Protein AF-A0A349M8T9-F1 (afdb_monomer)

Nearest PDB structures (foldseek):
  6thq-assembly1_A  TM=9.784E-01  e=5.262E-07  Thermoproteus uzoniensis 768-20
  1wrv-assembly1_C  TM=9.870E-01  e=1.024E-06  Thermus thermophilus
  2ej2-assembly1_A  TM=9.877E-01  e=1.337E-06  Thermus thermophilus HB8
  2ej2-assembly1_D  TM=9.225E-01  e=1.024E-06  Thermus thermophilus HB8
  2ej0-assembly1_B  TM=8.907E-01  e=9.580E-07  Thermus thermophilus HB8

Structure (mmCIF, N/CA/C/O backbone):
data_AF-A0A349M8T9-F1
#
_entry.id   AF-A0A349M8T9-F1
#
loop_
_atom_site.group_PDB
_atom_site.id
_atom_site.type_symbol
_atom_site.label_atom_id
_atom_site.label_alt_id
_atom_site.label_comp_id
_atom_site.label_asym_id
_atom_site.label_entity_id
_atom_site.label_seq_id
_atom_site.pdbx_PDB_ins_code
_atom_site.Cartn_x
_atom_site.Cartn_y
_atom_site.Cartn_z
_atom_site.occupancy
_atom_site.B_iso_or_equiv
_atom_site.auth_seq_id
_atom_site.auth_comp_id
_atom_site.auth_asym_id
_atom_site.auth_atom_id
_atom_site.pdbx_PDB_model_num
ATOM 1 N N . HIS A 1 1 ? 15.832 -0.745 -21.831 1.00 79.88 1 HIS A N 1
ATOM 2 C CA . HIS A 1 1 ? 17.139 -0.059 -21.722 1.00 79.88 1 HIS A CA 1
ATOM 3 C C . HIS A 1 1 ? 18.350 -0.991 -21.879 1.00 79.88 1 HIS A C 1
ATOM 5 O O . HIS A 1 1 ? 19.428 -0.609 -21.455 1.00 79.88 1 HIS A O 1
ATOM 11 N N . GLY A 1 2 ? 18.221 -2.181 -22.492 1.00 92.06 2 GLY A N 1
ATOM 12 C CA . GLY A 1 2 ? 19.364 -3.104 -22.623 1.00 92.06 2 GLY A CA 1
ATOM 13 C C . GLY A 1 2 ? 19.954 -3.552 -21.279 1.00 92.06 2 GLY A C 1
ATOM 14 O O . GLY A 1 2 ? 21.154 -3.778 -21.189 1.00 92.06 2 GLY A O 1
ATOM 15 N N . LEU A 1 3 ? 19.122 -3.607 -20.236 1.00 91.56 3 LEU A N 1
ATOM 16 C CA . LEU A 1 3 ? 19.518 -4.076 -18.912 1.00 91.56 3 LEU A CA 1
ATOM 17 C C . LEU A 1 3 ? 19.448 -5.603 -18.894 1.00 91.56 3 LEU A C 1
ATOM 19 O O . LEU A 1 3 ? 18.561 -6.169 -19.529 1.00 91.56 3 LEU A O 1
ATOM 2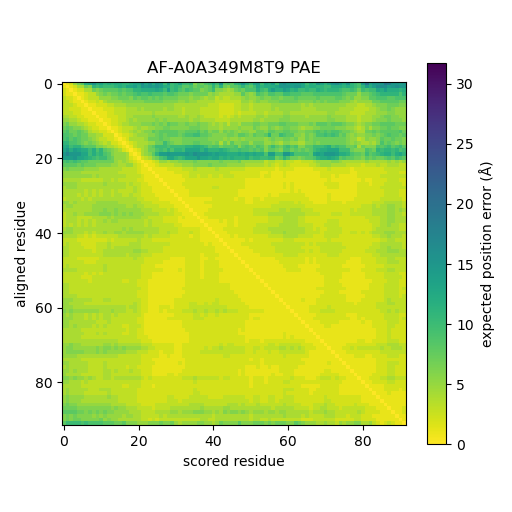3 N N . GLN A 1 4 ? 20.371 -6.234 -18.174 1.00 94.12 4 GLN A N 1
ATOM 24 C CA . GLN A 1 4 ? 20.281 -7.654 -17.845 1.00 94.12 4 GLN A CA 1
ATOM 25 C C . GLN A 1 4 ? 19.288 -7.841 -16.695 1.00 94.12 4 GLN A C 1
ATOM 27 O O . GLN A 1 4 ? 19.290 -7.055 -15.745 1.00 94.12 4 GLN A O 1
ATOM 32 N N . ASP A 1 5 ? 18.442 -8.858 -16.801 1.00 93.12 5 ASP A N 1
ATOM 33 C CA . ASP A 1 5 ? 17.558 -9.334 -15.746 1.00 93.12 5 ASP A CA 1
ATOM 34 C C . ASP A 1 5 ? 18.033 -10.690 -15.207 1.00 93.12 5 ASP A C 1
ATOM 36 O O . ASP A 1 5 ? 18.701 -11.451 -15.902 1.00 93.12 5 ASP A O 1
ATOM 40 N N . ASP A 1 6 ? 17.687 -10.965 -13.952 1.00 95.94 6 ASP A N 1
ATOM 41 C CA . ASP A 1 6 ? 17.965 -12.214 -13.243 1.00 95.94 6 ASP A CA 1
ATOM 42 C C . ASP A 1 6 ? 16.771 -12.554 -12.337 1.00 95.94 6 ASP A C 1
ATOM 44 O O . ASP A 1 6 ? 15.931 -11.698 -12.036 1.00 95.94 6 ASP A O 1
ATOM 48 N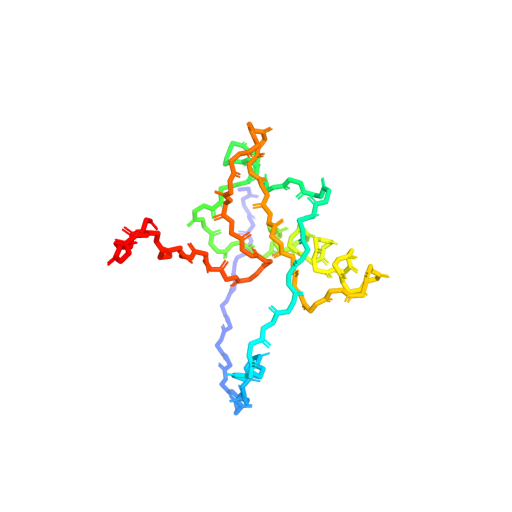 N . PHE A 1 7 ? 16.692 -13.806 -11.879 1.00 96.19 7 PHE A N 1
ATOM 49 C CA . PHE A 1 7 ? 15.569 -14.313 -11.089 1.00 96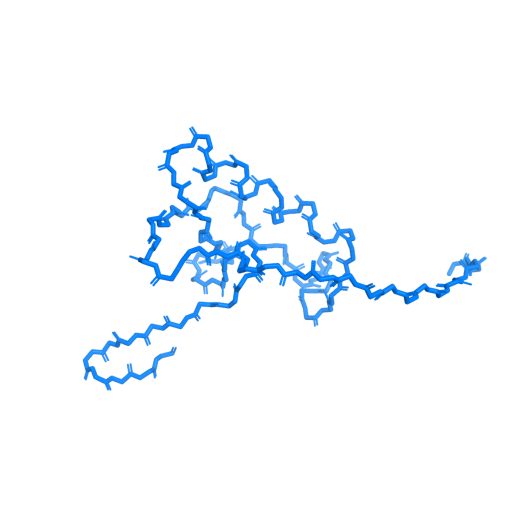.19 7 PHE A CA 1
ATOM 50 C C . PHE A 1 7 ? 16.029 -15.048 -9.825 1.00 96.19 7 PHE A C 1
ATOM 52 O O . PHE A 1 7 ? 16.930 -15.884 -9.868 1.00 96.19 7 PHE A O 1
ATOM 59 N N . LEU A 1 8 ? 15.367 -14.762 -8.700 1.00 97.00 8 LEU A N 1
ATOM 60 C CA . LEU A 1 8 ? 15.620 -15.380 -7.400 1.00 97.00 8 LEU A CA 1
ATOM 61 C C . LEU A 1 8 ? 14.308 -15.898 -6.799 1.00 97.00 8 LEU A C 1
ATOM 63 O O . LEU A 1 8 ? 13.321 -15.167 -6.738 1.00 97.00 8 LEU A O 1
ATOM 67 N N . ILE A 1 9 ? 14.327 -17.132 -6.290 1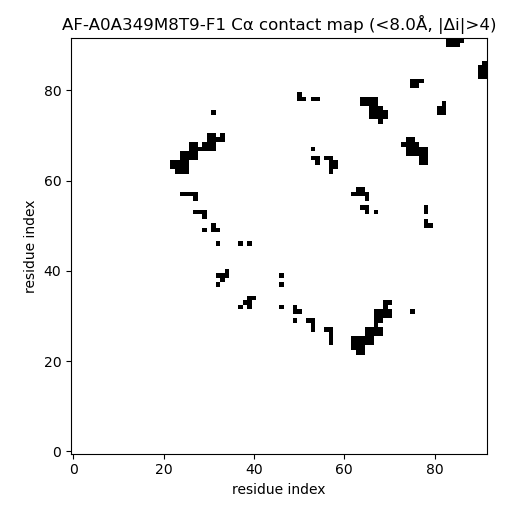.00 97.62 9 ILE A N 1
ATOM 68 C CA . ILE A 1 9 ? 13.286 -17.681 -5.411 1.00 97.62 9 ILE A CA 1
ATOM 69 C C . ILE A 1 9 ? 13.947 -18.088 -4.101 1.00 97.62 9 ILE A C 1
ATOM 71 O O . ILE A 1 9 ? 14.934 -18.823 -4.104 1.00 97.62 9 ILE A O 1
ATOM 75 N N . THR A 1 10 ? 13.363 -17.663 -2.986 1.00 97.06 10 THR A N 1
ATOM 76 C CA . THR A 1 10 ? 13.712 -18.136 -1.645 1.00 97.06 10 THR A CA 1
ATOM 77 C C . THR A 1 10 ? 12.455 -18.621 -0.927 1.00 97.06 10 THR A C 1
ATOM 79 O O . THR A 1 10 ? 11.333 -18.289 -1.310 1.00 97.06 10 THR A O 1
ATOM 82 N N . SER A 1 11 ? 12.636 -19.450 0.097 1.00 97.38 11 SER A N 1
ATOM 83 C CA . SER A 1 11 ? 11.555 -19.913 0.963 1.00 97.38 11 SER A CA 1
ATOM 84 C C . SER A 1 11 ? 12.075 -19.975 2.387 1.00 97.38 11 SER A C 1
ATOM 86 O O . SER A 1 11 ? 13.033 -20.695 2.663 1.00 97.38 11 SER A O 1
ATOM 88 N N . GLU A 1 12 ? 11.421 -19.255 3.289 1.00 95.56 12 GLU A N 1
ATOM 89 C CA . GLU A 1 12 ? 11.779 -19.182 4.703 1.00 95.56 12 GLU A CA 1
ATOM 90 C C . GLU A 1 12 ? 10.508 -19.281 5.555 1.00 95.56 12 GLU A C 1
ATOM 92 O O . GLU A 1 12 ? 9.441 -18.849 5.108 1.00 95.56 12 GLU A O 1
ATOM 97 N N . PRO A 1 13 ? 10.572 -19.850 6.770 1.00 95.38 13 PRO A N 1
ATOM 98 C CA . PRO A 1 13 ? 9.462 -19.766 7.709 1.00 95.38 13 PRO A CA 1
ATOM 99 C C . PRO A 1 13 ? 9.183 -18.302 8.069 1.00 95.38 13 PRO A C 1
ATOM 101 O O . PRO A 1 13 ? 10.053 -17.617 8.604 1.00 95.38 13 PRO A O 1
ATOM 104 N N . VAL A 1 14 ? 7.962 -17.834 7.811 1.00 90.31 14 VAL A N 1
ATOM 105 C CA . VAL A 1 14 ? 7.509 -16.482 8.168 1.00 90.31 14 VAL A CA 1
ATOM 106 C C . VAL A 1 14 ? 6.400 -16.603 9.210 1.00 90.31 14 VAL A C 1
ATOM 108 O O . VAL A 1 14 ? 5.470 -17.392 9.045 1.00 90.31 14 VAL A O 1
ATOM 111 N N . GLY A 1 15 ? 6.535 -15.861 10.311 1.00 88.38 15 GLY A N 1
ATOM 112 C CA . GLY A 1 15 ? 5.507 -15.762 11.347 1.00 88.38 15 GLY A CA 1
ATOM 113 C C . GLY A 1 15 ? 4.355 -14.845 10.937 1.00 88.38 15 GLY A C 1
ATOM 114 O O . GLY A 1 15 ? 4.206 -14.478 9.773 1.00 88.38 15 GLY A O 1
ATOM 115 N N . ASN A 1 16 ? 3.546 -14.430 11.908 1.00 85.62 16 ASN A N 1
ATOM 116 C CA . ASN A 1 16 ? 2.522 -13.422 11.649 1.00 85.62 16 ASN A CA 1
ATOM 117 C C . ASN A 1 16 ? 3.184 -12.094 11.264 1.00 85.62 16 ASN A C 1
ATOM 119 O O . ASN A 1 16 ? 4.075 -11.619 11.966 1.00 85.62 16 ASN A O 1
ATOM 123 N N . TYR A 1 17 ? 2.733 -11.503 10.155 1.00 79.19 17 TYR A N 1
ATOM 124 C CA . TYR A 1 17 ? 3.216 -10.200 9.691 1.00 79.19 17 TYR A CA 1
ATOM 125 C C . TYR A 1 17 ? 2.857 -9.075 10.673 1.00 79.19 17 TYR A C 1
ATOM 127 O O . TYR A 1 17 ? 3.664 -8.189 10.938 1.00 79.19 17 TYR A O 1
ATOM 135 N N . ILE A 1 18 ? 1.656 -9.166 11.244 1.00 78.12 18 ILE A N 1
ATOM 136 C CA . ILE A 1 18 ? 1.083 -8.266 12.245 1.00 78.12 18 ILE A CA 1
ATOM 137 C C . ILE A 1 18 ? 0.327 -9.098 13.284 1.00 78.12 18 ILE A C 1
ATOM 139 O O . ILE A 1 18 ? -0.152 -10.194 12.976 1.00 78.12 18 ILE A O 1
ATOM 143 N N . ASP A 1 19 ? 0.234 -8.596 14.515 1.00 79.75 19 ASP A N 1
ATOM 144 C CA . ASP A 1 19 ? -0.590 -9.234 15.543 1.00 79.75 19 ASP A CA 1
ATOM 145 C C . ASP A 1 19 ? -2.084 -9.089 15.197 1.00 79.75 19 ASP A C 1
ATOM 147 O O . ASP A 1 19 ? -2.526 -8.088 14.636 1.00 79.75 19 ASP A O 1
ATOM 151 N N . THR A 1 20 ? -2.887 -10.101 15.517 1.00 79.25 20 THR A N 1
ATOM 152 C CA . THR A 1 20 ? -4.314 -10.173 15.149 1.00 79.25 20 THR A CA 1
ATOM 153 C C . THR A 1 20 ? -5.228 -9.481 16.163 1.00 79.25 20 THR A C 1
ATOM 155 O O . THR A 1 20 ? -6.443 -9.667 16.142 1.00 79.25 20 THR A O 1
ATOM 158 N N . THR A 1 21 ? -4.653 -8.709 17.082 1.00 86.19 21 THR A N 1
ATOM 159 C CA . THR A 1 21 ? -5.343 -8.045 18.197 1.00 86.19 21 THR A CA 1
ATOM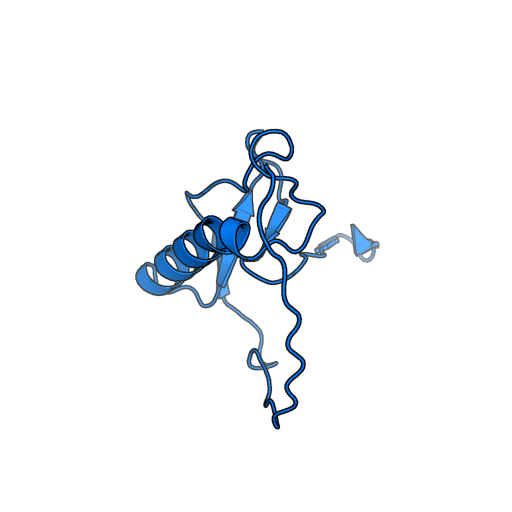 160 C C . THR A 1 21 ? -5.925 -6.673 17.827 1.00 86.19 21 THR A C 1
ATOM 162 O O . THR A 1 21 ? -6.528 -6.012 18.672 1.00 86.19 21 THR A O 1
ATOM 165 N N . GLY A 1 22 ? -5.840 -6.291 16.548 1.00 89.56 22 GLY A N 1
ATOM 166 C CA . GLY A 1 22 ? -6.224 -4.974 16.040 1.00 89.56 22 GLY A CA 1
ATOM 167 C C . GLY A 1 22 ? -5.035 -4.014 16.013 1.00 89.56 22 GLY A C 1
ATOM 168 O O . GLY A 1 22 ? -4.022 -4.252 16.661 1.00 89.56 22 GLY A O 1
ATOM 169 N N . MET A 1 23 ? -5.145 -2.940 15.229 1.00 91.31 23 MET A N 1
ATOM 170 C CA . MET A 1 23 ? -4.060 -1.976 15.022 1.00 91.31 23 MET A CA 1
ATOM 171 C C . MET A 1 23 ? -4.583 -0.546 15.107 1.00 91.31 23 MET A C 1
ATOM 173 O O . MET A 1 23 ? -5.693 -0.248 14.657 1.00 91.31 23 MET A O 1
ATOM 177 N N . HIS A 1 24 ? -3.768 0.348 15.656 1.00 95.06 24 HIS A N 1
ATOM 178 C CA . HIS A 1 24 ? -4.017 1.778 15.653 1.00 95.06 24 HIS A CA 1
ATOM 179 C C . HIS A 1 24 ? -3.321 2.418 14.448 1.00 95.06 24 HIS A C 1
ATOM 181 O O . HIS A 1 24 ? -2.102 2.586 14.437 1.00 95.06 24 HIS A O 1
ATOM 187 N N . CYS A 1 25 ? -4.092 2.774 13.421 1.00 96.94 25 CYS A N 1
ATOM 188 C CA . CYS A 1 25 ? -3.546 3.315 12.176 1.00 96.94 25 CYS A CA 1
ATOM 189 C C . CYS A 1 25 ? -3.615 4.848 12.125 1.00 96.94 25 CYS A C 1
ATOM 191 O O . CYS A 1 25 ? -4.605 5.448 12.547 1.00 96.94 25 CYS A O 1
ATOM 193 N N . GLY A 1 26 ? -2.584 5.478 11.559 1.00 98.12 26 GLY A N 1
ATOM 194 C CA . GLY A 1 26 ? -2.508 6.926 11.346 1.00 98.12 26 GLY A CA 1
ATOM 195 C C . GLY A 1 26 ? -2.557 7.286 9.864 1.00 98.12 26 GLY A C 1
ATOM 196 O O . GLY A 1 26 ? -1.93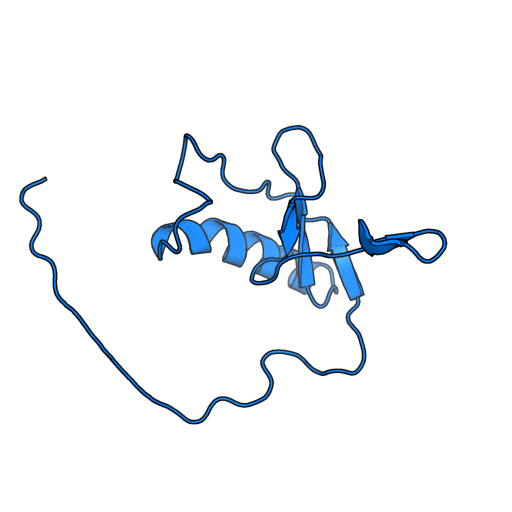8 6.618 9.041 1.00 98.12 26 GLY A O 1
ATOM 197 N N . VAL A 1 27 ? -3.269 8.356 9.498 1.00 98.56 27 VAL A N 1
ATOM 198 C CA . VAL A 1 27 ? -3.254 8.864 8.116 1.00 98.56 27 VAL A CA 1
ATOM 199 C C . VAL A 1 27 ? -1.904 9.529 7.843 1.00 98.56 27 VAL A C 1
ATOM 201 O O . VAL A 1 27 ? -1.551 10.506 8.502 1.00 98.56 27 VAL A O 1
ATOM 204 N N . SER A 1 28 ? -1.155 8.994 6.881 1.00 98.50 28 SER A N 1
ATOM 205 C CA . SER A 1 28 ? 0.186 9.474 6.535 1.00 98.50 28 SER A CA 1
ATOM 206 C C . SER A 1 28 ? 0.140 10.797 5.764 1.00 98.50 28 SER A C 1
ATOM 208 O O . SER A 1 28 ? -0.786 11.055 4.988 1.00 98.50 28 SER A O 1
ATOM 210 N N . SER A 1 29 ? 1.168 11.634 5.938 1.00 98.19 29 SER A N 1
ATOM 211 C CA . SER A 1 29 ? 1.384 12.810 5.087 1.00 98.19 29 SER A CA 1
ATOM 212 C C . SER A 1 29 ? 1.923 12.435 3.701 1.00 98.19 29 SER A C 1
ATOM 214 O O . SER A 1 29 ? 1.742 13.190 2.738 1.00 98.19 29 SER A O 1
ATOM 216 N N . TRP A 1 30 ? 2.524 11.248 3.568 1.00 98.38 30 TRP A N 1
ATOM 217 C CA . TRP A 1 30 ? 2.948 10.693 2.290 1.00 98.38 30 TRP A CA 1
ATOM 218 C C . TRP A 1 30 ? 1.735 10.243 1.481 1.00 98.38 30 TRP A C 1
ATOM 220 O O . TRP A 1 30 ? 0.945 9.392 1.894 1.00 98.38 30 TRP A O 1
ATOM 230 N N . ARG A 1 31 ? 1.605 10.796 0.276 1.00 98.06 31 ARG A N 1
ATOM 231 C CA . ARG A 1 31 ? 0.608 10.336 -0.690 1.00 98.06 31 ARG A CA 1
ATOM 232 C C . ARG A 1 31 ? 1.071 9.052 -1.352 1.00 98.06 31 ARG A C 1
ATOM 234 O O . ARG A 1 31 ? 2.271 8.839 -1.548 1.00 98.06 31 ARG A O 1
ATOM 241 N N . ARG A 1 32 ? 0.100 8.226 -1.731 1.00 97.69 32 ARG A N 1
ATOM 242 C CA . ARG A 1 32 ? 0.327 7.070 -2.587 1.00 97.69 32 ARG A CA 1
ATOM 243 C C . ARG A 1 32 ? 0.953 7.526 -3.901 1.00 97.69 32 ARG A C 1
ATOM 245 O O . ARG A 1 32 ? 0.467 8.485 -4.499 1.00 97.69 32 ARG A O 1
ATOM 252 N N . VAL A 1 33 ? 2.012 6.841 -4.343 1.00 96.81 33 VAL A N 1
ATOM 253 C CA . VAL A 1 33 ? 2.622 7.129 -5.644 1.00 96.81 33 VAL A CA 1
ATOM 254 C C . VAL A 1 33 ? 1.577 7.022 -6.752 1.00 96.81 33 VAL A C 1
ATOM 256 O O . VAL A 1 33 ? 0.840 6.037 -6.832 1.00 96.81 33 VAL A O 1
ATOM 259 N N . ASP A 1 34 ? 1.513 8.079 -7.558 1.00 95.31 34 ASP A N 1
ATOM 260 C CA . ASP A 1 34 ? 0.629 8.191 -8.710 1.00 95.31 34 ASP A CA 1
ATOM 261 C C . ASP A 1 34 ? 0.998 7.153 -9.780 1.00 95.31 34 ASP A C 1
ATOM 263 O O . ASP A 1 34 ? 2.181 6.903 -10.028 1.00 95.31 34 ASP A O 1
ATOM 267 N N . ASP A 1 35 ? -0.006 6.563 -10.431 1.00 94.00 35 ASP A N 1
ATOM 268 C CA . ASP A 1 35 ? 0.198 5.465 -11.384 1.00 94.00 35 ASP A CA 1
ATOM 269 C C . ASP A 1 35 ? 1.005 5.894 -12.624 1.00 94.00 35 ASP A C 1
ATOM 271 O O . ASP A 1 35 ? 1.737 5.077 -13.184 1.00 94.00 35 ASP A O 1
ATOM 275 N N . ASN A 1 36 ? 0.949 7.177 -13.015 1.00 95.31 36 ASN A N 1
ATOM 276 C CA . ASN A 1 36 ? 1.772 7.716 -14.103 1.00 95.31 36 ASN A CA 1
ATOM 277 C C . ASN A 1 36 ? 3.206 8.058 -13.664 1.00 95.31 36 ASN A C 1
ATOM 279 O O . ASN A 1 36 ? 4.065 8.258 -14.522 1.00 95.31 36 ASN A O 1
ATOM 283 N N . ALA A 1 37 ? 3.485 8.131 -12.357 1.00 96.00 37 ALA A N 1
ATOM 284 C CA . ALA A 1 37 ? 4.842 8.286 -11.838 1.00 96.00 37 ALA A CA 1
ATOM 285 C C . ALA A 1 37 ? 5.544 6.924 -11.728 1.00 96.00 37 ALA A C 1
ATOM 287 O O . ALA A 1 37 ? 6.636 6.737 -12.264 1.00 96.00 37 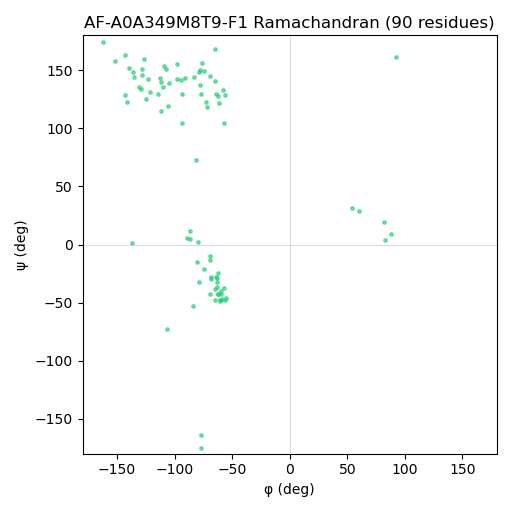ALA A O 1
ATOM 288 N N . ILE A 1 38 ? 4.906 5.965 -11.051 1.00 96.31 38 ILE A N 1
ATOM 289 C CA . ILE A 1 38 ? 5.321 4.559 -10.985 1.00 96.31 38 ILE A CA 1
ATOM 290 C C . ILE A 1 38 ? 4.039 3.712 -10.976 1.00 96.31 38 ILE A C 1
ATOM 292 O O . ILE A 1 38 ? 3.199 3.955 -10.110 1.00 96.31 38 ILE A O 1
ATOM 296 N N . PRO A 1 39 ? 3.890 2.696 -11.853 1.00 95.38 39 PRO A N 1
ATOM 297 C CA . PRO A 1 39 ? 2.667 1.899 -11.932 1.00 95.38 39 PRO A CA 1
ATOM 298 C C . PRO A 1 39 ? 2.306 1.250 -10.592 1.00 95.38 39 PRO A C 1
ATOM 300 O O . PRO A 1 39 ? 2.898 0.252 -10.178 1.00 95.38 39 PRO A O 1
ATOM 303 N N . ALA A 1 40 ? 1.295 1.805 -9.929 1.00 92.94 40 ALA A N 1
ATOM 304 C CA . ALA A 1 40 ? 0.823 1.420 -8.607 1.00 92.94 40 ALA A CA 1
ATOM 305 C C . ALA A 1 40 ? 0.294 -0.014 -8.582 1.00 92.94 40 ALA A C 1
ATOM 307 O O . ALA A 1 40 ? 0.421 -0.713 -7.580 1.00 92.94 40 ALA A O 1
ATOM 308 N N . ARG A 1 41 ? -0.275 -0.428 -9.716 1.00 93.81 41 ARG A N 1
ATOM 309 C CA . ARG A 1 41 ? -0.825 -1.758 -9.987 1.00 93.81 41 ARG A CA 1
ATOM 310 C C . ARG A 1 41 ? 0.226 -2.868 -10.100 1.00 93.81 41 ARG A C 1
ATOM 312 O O . ARG A 1 41 ? -0.139 -4.039 -10.137 1.00 93.81 41 ARG A O 1
ATOM 319 N N . ALA A 1 42 ? 1.509 -2.521 -10.217 1.00 96.00 42 ALA A N 1
ATOM 320 C CA . ALA A 1 42 ? 2.599 -3.480 -10.323 1.00 96.00 42 ALA A CA 1
ATOM 321 C C . ALA A 1 42 ? 3.363 -3.567 -8.997 1.00 96.00 42 ALA A C 1
ATOM 323 O O . ALA A 1 42 ? 3.666 -2.557 -8.364 1.00 96.00 42 ALA A O 1
ATOM 324 N N . LYS A 1 43 ? 3.734 -4.784 -8.587 1.00 96.31 43 LYS A N 1
ATOM 325 C CA . LYS A 1 43 ? 4.508 -5.008 -7.358 1.00 96.31 43 LYS A CA 1
ATOM 326 C C . LYS A 1 43 ? 6.001 -4.757 -7.610 1.00 96.31 43 LYS A C 1
ATOM 328 O O . LYS A 1 43 ? 6.793 -5.686 -7.724 1.00 96.31 43 LYS A O 1
ATOM 333 N N . ILE A 1 44 ? 6.363 -3.483 -7.762 1.00 95.62 44 ILE A N 1
ATOM 334 C CA . ILE A 1 44 ? 7.714 -3.024 -8.114 1.00 95.62 44 ILE A CA 1
ATOM 335 C C . ILE A 1 44 ? 8.500 -2.704 -6.841 1.00 95.62 44 ILE A C 1
ATOM 337 O O . ILE A 1 44 ? 8.050 -1.913 -6.019 1.00 95.62 44 ILE A O 1
ATOM 341 N N . THR A 1 45 ? 9.712 -3.244 -6.703 1.00 95.69 45 THR A N 1
ATOM 342 C CA . THR A 1 45 ? 10.579 -3.027 -5.528 1.00 95.69 45 THR A CA 1
ATOM 343 C C . THR A 1 45 ? 10.838 -1.547 -5.241 1.00 95.69 45 THR A C 1
ATOM 345 O O . THR A 1 45 ? 10.674 -1.102 -4.111 1.00 95.69 45 THR A O 1
ATOM 348 N N . GLY A 1 46 ? 11.165 -0.756 -6.266 1.00 95.81 46 GLY A N 1
ATOM 349 C CA . GLY A 1 46 ? 11.409 0.684 -6.125 1.00 95.81 46 GLY A CA 1
ATOM 350 C C . GLY A 1 46 ? 10.198 1.490 -5.637 1.00 95.81 46 GLY A C 1
ATOM 351 O O . GLY A 1 46 ? 10.382 2.529 -5.007 1.00 95.81 46 GLY A O 1
ATOM 352 N N . ALA A 1 47 ? 8.969 1.006 -5.857 1.00 96.19 47 ALA A N 1
ATOM 353 C CA . ALA A 1 47 ? 7.764 1.681 -5.373 1.00 96.19 47 ALA A CA 1
ATOM 354 C C . ALA A 1 47 ? 7.652 1.637 -3.837 1.00 96.19 47 ALA A C 1
ATOM 356 O O . ALA A 1 47 ? 7.118 2.565 -3.232 1.00 96.19 47 ALA A O 1
ATOM 357 N N . TYR A 1 48 ? 8.228 0.614 -3.191 1.00 97.25 48 TYR A N 1
ATOM 358 C CA . TYR A 1 48 ? 8.162 0.435 -1.737 1.00 97.25 48 TYR A CA 1
ATOM 359 C C . TYR A 1 48 ? 8.953 1.475 -0.939 1.00 97.25 48 TYR A C 1
ATOM 361 O O . TYR A 1 48 ? 8.768 1.561 0.272 1.00 97.25 48 TYR A O 1
ATOM 369 N N . VAL A 1 49 ? 9.776 2.314 -1.579 1.00 98.00 49 VAL A N 1
ATOM 370 C CA . VAL A 1 49 ? 10.386 3.471 -0.900 1.00 98.00 49 VAL A CA 1
ATOM 371 C C . VAL A 1 49 ? 9.301 4.417 -0.367 1.00 98.00 49 VAL A C 1
ATOM 373 O O . VAL A 1 49 ? 9.411 4.903 0.755 1.00 98.00 49 VAL A O 1
ATOM 376 N N . ASN A 1 50 ? 8.222 4.633 -1.129 1.00 97.81 50 ASN A N 1
ATOM 377 C CA . ASN A 1 50 ? 7.088 5.464 -0.710 1.00 97.81 50 ASN A CA 1
ATOM 378 C C . ASN A 1 50 ? 6.355 4.848 0.495 1.00 97.81 50 ASN A C 1
ATOM 380 O O . ASN A 1 50 ? 6.160 5.532 1.498 1.00 97.81 50 ASN A O 1
ATOM 384 N N . SER A 1 51 ? 6.045 3.550 0.432 1.00 97.44 51 SER A N 1
ATOM 385 C CA . SER A 1 51 ? 5.439 2.800 1.539 1.00 97.44 51 SER A CA 1
ATOM 386 C C . SER A 1 51 ? 6.302 2.790 2.801 1.00 97.44 51 SER A C 1
ATOM 388 O O . SER A 1 51 ? 5.792 2.993 3.900 1.00 97.44 51 SER A O 1
ATOM 390 N N . ALA A 1 52 ? 7.617 2.595 2.666 1.00 98.25 52 ALA A N 1
ATOM 391 C CA . ALA A 1 52 ? 8.537 2.565 3.801 1.00 98.25 52 ALA A CA 1
ATOM 392 C C . ALA A 1 52 ? 8.578 3.909 4.543 1.00 98.25 52 ALA A C 1
ATOM 394 O O . ALA A 1 52 ? 8.657 3.933 5.773 1.00 98.25 52 ALA A O 1
ATOM 395 N N . LEU A 1 53 ? 8.490 5.026 3.814 1.00 98.50 53 LEU A N 1
ATOM 396 C CA . LEU A 1 53 ? 8.426 6.362 4.408 1.00 98.50 53 LEU A CA 1
ATOM 397 C C . LEU A 1 53 ? 7.100 6.594 5.141 1.00 98.50 53 LEU A C 1
ATOM 399 O O . LEU A 1 53 ? 7.123 7.082 6.270 1.00 98.50 53 LEU A O 1
ATOM 403 N N . ALA A 1 54 ? 5.975 6.172 4.556 1.00 98.56 54 ALA A N 1
ATOM 404 C CA . ALA A 1 54 ? 4.667 6.226 5.211 1.00 98.56 54 ALA A CA 1
ATOM 405 C C . ALA A 1 54 ? 4.640 5.396 6.508 1.00 98.56 54 ALA A C 1
ATOM 407 O O . ALA A 1 54 ? 4.252 5.903 7.561 1.00 98.56 54 ALA A O 1
ATOM 408 N N . LYS A 1 55 ? 5.137 4.150 6.465 1.00 97.88 55 LYS A N 1
ATOM 409 C CA . LYS A 1 55 ? 5.265 3.281 7.645 1.00 97.88 55 LYS A CA 1
ATOM 410 C C . LYS A 1 55 ? 6.143 3.909 8.726 1.00 97.88 55 LYS A C 1
ATOM 412 O O . LYS A 1 55 ? 5.772 3.922 9.897 1.00 97.88 55 LYS A O 1
ATOM 417 N N . SER A 1 56 ? 7.302 4.438 8.332 1.00 98.44 56 SER A N 1
ATOM 418 C CA . SER A 1 56 ? 8.245 5.059 9.267 1.00 98.44 56 SER A CA 1
ATOM 419 C C . SER A 1 56 ? 7.633 6.276 9.959 1.00 98.44 56 SER A C 1
ATOM 421 O O . SER A 1 56 ? 7.788 6.423 11.168 1.00 98.44 56 SER A O 1
ATOM 423 N N . GLU A 1 57 ? 6.910 7.121 9.219 1.00 98.75 57 GLU A N 1
ATOM 424 C CA . GLU A 1 57 ? 6.175 8.254 9.787 1.00 98.75 57 GLU A CA 1
ATOM 425 C C . GLU A 1 57 ? 5.113 7.790 10.792 1.00 98.75 57 GLU A C 1
ATOM 427 O O . GLU A 1 57 ? 5.056 8.318 11.902 1.00 98.75 57 GLU A O 1
ATOM 432 N N . ALA A 1 58 ? 4.293 6.797 10.434 1.00 98.25 58 ALA A N 1
ATOM 433 C CA . ALA A 1 58 ? 3.259 6.273 11.324 1.00 98.25 58 ALA A CA 1
ATOM 434 C C . ALA A 1 58 ? 3.858 5.790 12.655 1.00 98.25 58 ALA A C 1
ATOM 436 O O . ALA A 1 58 ? 3.416 6.221 13.721 1.00 98.25 58 ALA A O 1
ATOM 437 N N . MET A 1 59 ? 4.933 4.998 12.594 1.00 97.44 59 MET A N 1
ATOM 438 C CA . MET A 1 59 ? 5.642 4.511 13.781 1.00 97.44 59 MET A CA 1
ATOM 439 C C . MET A 1 59 ? 6.239 5.647 14.622 1.00 97.44 59 MET A C 1
ATOM 441 O O . MET A 1 59 ? 6.125 5.633 15.846 1.00 97.44 59 MET A O 1
ATOM 445 N N . GLN A 1 60 ? 6.851 6.653 13.987 1.00 98.44 60 GLN A N 1
ATOM 446 C CA . GLN A 1 60 ? 7.404 7.824 14.685 1.00 98.44 60 GLN A CA 1
ATOM 447 C C . GLN A 1 60 ? 6.324 8.647 15.397 1.00 98.44 60 GLN A C 1
ATOM 449 O O . GLN A 1 60 ? 6.598 9.251 16.433 1.00 98.44 60 GLN A O 1
ATOM 454 N N . ASN A 1 61 ? 5.100 8.626 14.873 1.00 98.38 61 ASN A N 1
ATOM 455 C CA . ASN A 1 61 ? 3.941 9.298 15.449 1.00 98.38 61 ASN A CA 1
ATOM 456 C C . ASN A 1 61 ? 3.157 8.423 16.449 1.00 98.38 61 ASN A C 1
ATOM 458 O O . ASN A 1 61 ? 2.119 8.858 16.945 1.00 98.38 61 ASN A O 1
ATOM 462 N N . GLY A 1 62 ? 3.643 7.219 16.773 1.00 97.50 62 GLY A N 1
ATOM 463 C CA . GLY A 1 62 ? 3.023 6.325 17.758 1.00 97.50 62 GLY A CA 1
ATOM 464 C C . GLY A 1 62 ? 1.847 5.498 17.230 1.00 97.50 62 GLY A C 1
ATOM 465 O O . GLY A 1 62 ? 1.038 5.023 18.026 1.00 97.50 62 GLY A O 1
ATOM 466 N N . PHE A 1 63 ? 1.734 5.338 15.911 1.00 97.44 63 PHE A N 1
ATOM 467 C CA . PHE A 1 63 ? 0.783 4.432 15.269 1.00 97.44 63 PHE A CA 1
ATOM 468 C C . PHE A 1 63 ? 1.448 3.105 14.901 1.00 97.44 63 PHE A C 1
ATOM 470 O O . PHE A 1 63 ? 2.654 3.038 14.656 1.00 97.44 63 PHE A O 1
ATOM 477 N N . ASP A 1 64 ? 0.635 2.059 14.800 1.00 95.06 64 ASP A N 1
ATOM 478 C CA . ASP A 1 64 ? 1.081 0.734 14.385 1.00 95.06 64 ASP A CA 1
ATOM 479 C C . ASP A 1 64 ? 1.244 0.648 12.865 1.00 95.06 64 ASP A C 1
ATOM 481 O O . ASP A 1 64 ? 2.114 -0.075 12.390 1.00 95.06 64 ASP A O 1
ATOM 485 N N . GLU A 1 65 ? 0.435 1.379 12.089 1.00 96.50 65 GLU A N 1
ATOM 486 C CA . GLU A 1 65 ? 0.447 1.354 10.619 1.00 96.50 65 GLU A CA 1
ATOM 487 C C . GLU A 1 65 ? -0.026 2.678 10.000 1.00 96.50 65 GLU A C 1
ATOM 489 O O . GLU A 1 65 ? -0.714 3.482 10.633 1.00 96.50 65 GLU A O 1
ATOM 494 N N . ALA A 1 66 ? 0.363 2.913 8.750 1.00 98.06 66 ALA A N 1
ATOM 495 C CA . ALA A 1 66 ? -0.040 4.049 7.944 1.00 98.06 66 ALA A CA 1
ATOM 496 C C . ALA A 1 66 ? -1.304 3.747 7.13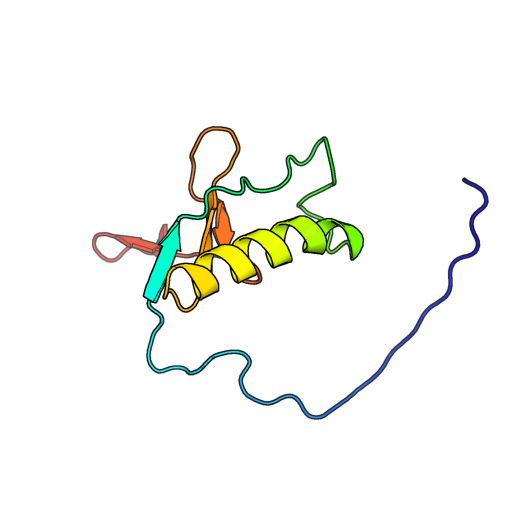0 1.00 98.06 66 ALA A C 1
ATOM 498 O O . ALA A 1 66 ? -1.445 2.674 6.558 1.00 98.06 66 ALA A O 1
ATOM 499 N N . VAL A 1 67 ? -2.175 4.745 6.988 1.00 98.56 67 VAL A N 1
ATOM 500 C CA . VAL A 1 67 ? -3.189 4.821 5.931 1.00 98.56 67 VAL A CA 1
ATOM 501 C C . VAL A 1 67 ? -2.725 5.856 4.918 1.00 98.56 67 VAL A C 1
ATOM 503 O O . VAL A 1 67 ? -2.552 7.032 5.248 1.00 98.56 67 VAL A O 1
ATOM 506 N N . MET A 1 68 ? -2.524 5.426 3.679 1.00 98.50 68 MET A N 1
ATOM 507 C CA . MET A 1 68 ? -2.106 6.277 2.576 1.00 98.50 68 MET A CA 1
ATOM 508 C C . MET A 1 68 ? -3.314 6.767 1.784 1.00 98.50 68 MET A C 1
ATOM 510 O O . MET A 1 68 ? -4.272 6.034 1.521 1.00 98.50 68 MET A O 1
ATOM 514 N N . LEU A 1 69 ? -3.237 8.024 1.360 1.00 98.62 69 LEU A N 1
ATOM 515 C CA . LEU A 1 69 ? -4.253 8.655 0.530 1.00 98.62 69 LEU A CA 1
ATOM 516 C C . LEU A 1 69 ? -3.748 8.839 -0.901 1.00 98.62 69 LEU A C 1
ATOM 518 O O . LEU A 1 69 ? -2.555 9.062 -1.124 1.00 98.62 69 LEU A O 1
ATOM 522 N N . THR A 1 70 ? -4.665 8.835 -1.864 1.00 97.50 70 THR A N 1
ATOM 523 C CA . THR A 1 70 ? -4.383 9.309 -3.223 1.00 97.50 70 THR A CA 1
ATOM 524 C C . THR A 1 70 ? -4.068 10.808 -3.218 1.00 97.50 70 THR A C 1
ATOM 526 O O . THR A 1 70 ? -4.279 11.508 -2.215 1.00 97.50 70 THR A O 1
ATOM 529 N N . HIS A 1 71 ? -3.566 11.320 -4.346 1.00 96.00 71 HIS A N 1
ATOM 530 C CA . HIS A 1 71 ? -3.305 12.752 -4.511 1.00 96.00 71 HIS A CA 1
ATOM 531 C C . HIS A 1 71 ? -4.569 13.600 -4.279 1.00 96.00 71 HIS A C 1
ATOM 533 O O . HIS A 1 71 ? -4.503 14.623 -3.604 1.00 96.00 71 HIS A O 1
ATOM 539 N N . ASP A 1 72 ? -5.726 13.100 -4.722 1.00 96.94 72 ASP A N 1
ATOM 540 C CA . ASP A 1 72 ? -7.032 13.754 -4.562 1.00 96.94 72 ASP A CA 1
ATOM 541 C C . ASP A 1 72 ? -7.652 13.574 -3.163 1.00 96.94 72 ASP A C 1
ATOM 543 O O . ASP A 1 72 ? -8.766 14.026 -2.912 1.00 96.94 72 ASP A O 1
ATOM 547 N N . GLY A 1 73 ? -6.957 12.907 -2.236 1.00 97.50 73 GLY A N 1
ATOM 548 C CA . GLY A 1 73 ? -7.396 12.774 -0.846 1.00 97.50 73 GLY A CA 1
ATOM 549 C C . GLY A 1 73 ? -8.314 11.593 -0.541 1.00 97.50 73 GLY A C 1
ATOM 550 O O . GLY A 1 73 ? -8.810 11.506 0.579 1.00 97.50 73 GLY A O 1
ATOM 551 N N . HIS A 1 74 ? -8.507 10.666 -1.478 1.00 97.69 74 HIS A N 1
ATOM 552 C CA . HIS A 1 74 ? -9.267 9.439 -1.229 1.00 97.69 74 HIS A CA 1
ATOM 553 C C . HIS A 1 74 ? -8.416 8.411 -0.476 1.00 97.69 74 HIS A C 1
ATOM 555 O O . HIS A 1 74 ? -7.200 8.357 -0.670 1.00 97.69 74 HIS A O 1
ATOM 561 N N . VAL A 1 75 ? -9.045 7.579 0.360 1.00 98.06 75 VAL A N 1
ATOM 562 C CA . VAL A 1 75 ? -8.369 6.435 0.994 1.00 98.06 75 VAL A CA 1
ATOM 563 C C . VAL A 1 75 ? -7.900 5.475 -0.095 1.00 98.06 75 VAL A C 1
ATOM 565 O O . VAL A 1 75 ? -8.685 5.107 -0.965 1.00 98.06 75 VAL A O 1
ATOM 568 N N . SER A 1 76 ? -6.618 5.107 -0.058 1.00 97.38 76 SER A N 1
ATOM 569 C CA . SER A 1 76 ? -6.017 4.191 -1.026 1.00 97.38 76 SER A CA 1
ATOM 570 C C . SER A 1 76 ? -5.756 2.827 -0.393 1.00 97.38 76 SER A C 1
ATOM 572 O O . SER A 1 76 ? -6.435 1.857 -0.708 1.00 97.38 76 SER A O 1
ATOM 574 N N . GLU A 1 77 ? -4.752 2.746 0.480 1.00 97.94 77 GLU A N 1
ATOM 575 C CA . GLU A 1 77 ? -4.259 1.493 1.059 1.00 97.94 77 GLU A CA 1
ATOM 576 C C . GLU A 1 77 ? -3.415 1.752 2.318 1.00 97.94 77 GLU A C 1
ATOM 578 O O . GLU A 1 77 ? -3.178 2.908 2.678 1.00 97.94 77 GLU A O 1
ATOM 583 N N . GLY A 1 78 ? -3.004 0.687 3.006 1.00 97.50 78 GLY A N 1
ATOM 584 C CA . GLY A 1 78 ? -1.970 0.724 4.037 1.00 97.50 78 GLY A CA 1
ATOM 585 C C . GLY A 1 78 ? -0.567 0.807 3.432 1.00 97.50 78 GLY A C 1
ATOM 586 O O . GLY A 1 78 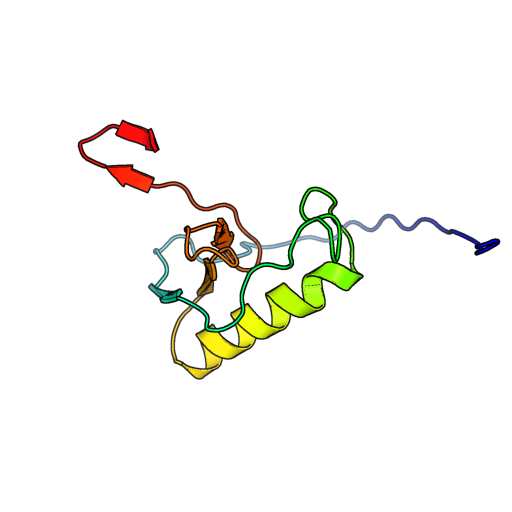? -0.415 0.910 2.213 1.00 97.50 78 GLY A O 1
ATOM 587 N N . SER A 1 79 ? 0.489 0.751 4.248 1.00 96.88 79 SER A N 1
ATOM 588 C CA . SER A 1 79 ? 1.848 0.734 3.683 1.00 96.88 79 SER A CA 1
ATOM 589 C C . SER A 1 79 ? 2.149 -0.569 2.926 1.00 96.88 79 SER A C 1
ATOM 591 O O . SER A 1 79 ? 2.911 -0.547 1.952 1.00 96.88 79 SER A O 1
ATOM 593 N N . ALA A 1 80 ? 1.527 -1.685 3.323 1.00 94.88 80 ALA A N 1
ATOM 594 C CA . ALA A 1 80 ? 1.726 -2.997 2.708 1.00 94.88 80 ALA A CA 1
ATOM 595 C C . ALA A 1 80 ? 0.427 -3.805 2.494 1.00 94.88 80 ALA A C 1
ATOM 597 O O . ALA A 1 80 ? 0.485 -4.929 1.987 1.00 94.88 80 ALA A O 1
ATOM 598 N N . GLU A 1 81 ? -0.732 -3.247 2.841 1.00 95.56 81 GLU A N 1
ATOM 599 C CA . GLU A 1 81 ? -2.029 -3.924 2.894 1.00 95.56 81 GLU A CA 1
ATOM 600 C C . GLU A 1 81 ? -3.097 -3.158 2.116 1.00 95.56 81 GLU A C 1
ATOM 602 O O . GLU A 1 81 ? -3.088 -1.934 2.077 1.00 95.56 81 GLU A O 1
ATOM 607 N N . ASN A 1 82 ? -4.100 -3.851 1.579 1.00 96.56 82 ASN A N 1
ATOM 608 C CA . ASN A 1 82 ? -5.325 -3.177 1.148 1.00 96.56 82 ASN A CA 1
ATOM 609 C C . ASN A 1 82 ? -6.209 -2.820 2.352 1.00 96.56 82 ASN A C 1
ATOM 611 O O . ASN A 1 82 ? -6.148 -3.468 3.396 1.00 96.56 82 ASN A O 1
ATOM 615 N N . ILE A 1 83 ? -7.064 -1.808 2.184 1.00 96.81 83 ILE A N 1
ATOM 616 C CA . ILE A 1 83 ? -8.028 -1.375 3.201 1.00 96.81 83 ILE A CA 1
ATOM 617 C C . ILE A 1 83 ? -9.436 -1.733 2.739 1.00 96.81 83 ILE A C 1
ATOM 619 O O . ILE A 1 83 ? -9.799 -1.488 1.593 1.00 96.81 83 ILE A O 1
ATOM 623 N N . PHE A 1 84 ? -10.225 -2.269 3.664 1.00 97.12 84 PHE A N 1
ATOM 624 C CA . PHE A 1 84 ? -11.649 -2.531 3.495 1.00 97.12 84 PHE A CA 1
ATOM 625 C C . PHE A 1 84 ? -12.412 -1.911 4.661 1.00 97.12 84 PHE A C 1
ATOM 627 O O . PHE A 1 84 ? -11.916 -1.881 5.791 1.00 97.12 84 PHE A O 1
ATOM 634 N N . LEU A 1 85 ? -13.621 -1.426 4.395 1.00 97.06 85 LEU A N 1
ATOM 635 C CA . LEU A 1 85 ? -14.476 -0.782 5.389 1.00 97.06 85 LEU A CA 1
ATOM 636 C C . LEU A 1 85 ? -15.816 -1.515 5.453 1.00 97.06 85 LEU A C 1
ATOM 638 O O . LEU A 1 85 ? -16.356 -1.915 4.426 1.00 97.06 85 LEU A O 1
ATOM 642 N N . VAL A 1 86 ? -16.374 -1.650 6.656 1.00 97.56 86 VAL A N 1
ATOM 643 C CA . VAL A 1 86 ? -17.762 -2.089 6.845 1.00 97.56 86 VAL A CA 1
ATOM 644 C C . VAL A 1 86 ? -18.556 -0.915 7.394 1.00 97.56 86 VAL A C 1
ATOM 646 O O . VAL A 1 86 ? -18.306 -0.457 8.509 1.00 97.56 86 VAL A O 1
ATOM 649 N N . ILE A 1 87 ? -19.511 -0.418 6.612 1.00 97.88 87 ILE A N 1
ATOM 650 C CA . ILE A 1 87 ? -20.341 0.738 6.956 1.00 97.88 87 ILE A CA 1
ATOM 651 C C . ILE A 1 87 ? -21.800 0.308 6.855 1.00 97.88 87 ILE A C 1
ATOM 653 O O . ILE A 1 87 ? -22.229 -0.218 5.837 1.00 97.88 87 ILE A O 1
ATOM 657 N N . ASN A 1 88 ? -22.571 0.499 7.929 1.00 97.81 88 ASN A N 1
ATOM 658 C CA . ASN A 1 88 ? -23.983 0.093 8.005 1.00 97.81 88 ASN A CA 1
ATOM 659 C C . ASN A 1 88 ? -24.241 -1.391 7.667 1.00 97.81 88 ASN A C 1
ATOM 661 O O . ASN A 1 88 ? -25.306 -1.743 7.173 1.00 97.81 88 ASN A O 1
ATOM 665 N N . GLY A 1 89 ? -23.276 -2.267 7.962 1.00 97.88 89 GLY A N 1
ATOM 666 C CA . GLY A 1 89 ? -23.374 -3.701 7.676 1.00 97.88 89 GLY A CA 1
ATOM 667 C C . GLY A 1 89 ? -23.001 -4.098 6.244 1.00 97.88 89 GLY A C 1
ATOM 668 O O . GLY A 1 89 ? -23.093 -5.279 5.920 1.00 97.88 89 GLY A O 1
ATOM 669 N N . GLU A 1 90 ? -22.547 -3.157 5.414 1.00 97.94 90 GLU A N 1
ATOM 670 C CA . GLU A 1 90 ? -22.122 -3.401 4.033 1.00 97.94 90 GLU A CA 1
ATOM 671 C C . GLU A 1 90 ? -20.614 -3.186 3.862 1.00 97.94 90 GLU A C 1
ATOM 673 O O . GLU A 1 90 ? -20.032 -2.292 4.480 1.00 97.94 90 GLU A O 1
ATOM 678 N N . LEU A 1 91 ? -19.987 -4.020 3.025 1.00 97.06 91 LEU A N 1
ATOM 679 C CA . LEU A 1 91 ? -18.593 -3.867 2.605 1.00 97.06 91 LEU A CA 1
ATOM 680 C C . LEU A 1 91 ? -18.502 -2.764 1.544 1.00 97.06 91 LEU A C 1
ATOM 682 O O . LEU A 1 91 ? -19.248 -2.807 0.563 1.00 97.06 91 LEU A O 1
ATOM 686 N N . VAL A 1 92 ? -17.584 -1.819 1.743 1.00 93.88 92 VAL A N 1
ATOM 687 C CA . VAL A 1 92 ? -17.279 -0.714 0.817 1.00 93.88 92 VAL A CA 1
ATOM 688 C C . VAL A 1 92 ? -15.964 -0.971 0.102 1.00 93.88 92 VAL A C 1
ATOM 690 O O . VAL A 1 92 ? -14.994 -1.358 0.798 1.00 93.88 92 VAL A O 1
#

Radius of gyration: 15.84 Å; Cα contacts (8 Å, |Δi|>4): 108; chains: 1; bounding box: 44×34×41 Å

Mean predicted aligned error: 3.5 Å

Sequence (92 aa):
HGLQDDFLITSEPVGNYIDTTGMHCGVSSWRRVDDNAIPARAKITGAYVNSALAKSEAMQNGFDEAVMLTHDGHVSEGSAENIFLVINGELV

pLDDT: mean 95.29, std 4.63, range [78.12, 98.75]

Foldseek 3Di:
DPDDDDDDDDDDDDDDPDDPPDWFEDEFPQAQDDCVRPNSVDPDPVSLVSLVVQQVVCVVVPTNWYFHAHPVGHTAQISPGRDWDQDPNDID

Secondary structure (DSSP, 8-state):
----------------SS-TT---EEEEEEEPPPTTTS-TTS--GGGHHHHHHHHHHHHHTT-SEEEEE-TTS-EEEESSSB---EETTEE-

Solvent-accessible surface area (backbone atoms only — not comparable to full-atom values): 5980 Å² total; per-residue (Å²): 134,92,71,89,85,85,88,88,86,86,87,75,96,75,76,78,92,64,77,92,84,70,78,54,68,30,80,36,91,49,56,47,70,49,54,91,79,48,56,63,93,50,97,48,76,79,61,47,58,60,28,51,50,23,34,51,51,14,48,76,72,74,22,77,33,16,35,25,23,36,87,90,66,46,86,61,26,36,50,90,44,83,69,78,47,76,59,99,90,39,82,99